Protein AF-A0A2D5MTT4-F1 (afdb_monomer_lite)

Structure (mmCIF, N/CA/C/O backbone):
data_AF-A0A2D5MTT4-F1
#
_entry.id   AF-A0A2D5MTT4-F1
#
loop_
_atom_site.group_PDB
_atom_site.id
_atom_site.type_symbol
_atom_site.label_atom_id
_atom_site.label_alt_id
_atom_site.label_comp_id
_atom_site.label_asym_id
_atom_site.label_entity_id
_atom_site.label_seq_id
_atom_site.pdbx_PDB_ins_code
_atom_site.Cartn_x
_atom_site.Cartn_y
_atom_site.Cartn_z
_atom_site.occupancy
_atom_site.B_iso_or_equiv
_atom_site.auth_seq_id
_atom_site.auth_comp_id
_atom_site.auth_asym_id
_atom_site.auth_atom_id
_atom_site.pdbx_PDB_model_num
ATOM 1 N N . MET A 1 1 ? -16.463 5.928 -61.548 1.00 57.88 1 MET A N 1
ATOM 2 C CA . MET A 1 1 ? -15.475 6.072 -60.464 1.00 57.88 1 MET A CA 1
ATOM 3 C C . MET A 1 1 ? -15.216 7.548 -60.285 1.00 57.88 1 MET A C 1
ATOM 5 O O . MET A 1 1 ? -14.691 8.179 -61.201 1.00 57.88 1 MET A O 1
ATOM 9 N N . THR A 1 2 ? -15.697 8.104 -59.182 1.00 79.75 2 THR A N 1
ATOM 10 C CA . THR A 1 2 ? -15.458 9.501 -58.810 1.00 79.75 2 THR A CA 1
ATOM 11 C C . THR A 1 2 ? -14.038 9.649 -58.257 1.00 79.75 2 THR A C 1
ATOM 13 O O . THR A 1 2 ? -13.335 8.666 -58.015 1.00 79.75 2 THR A O 1
ATOM 16 N N . ILE A 1 3 ? -13.571 10.888 -58.112 1.00 78.62 3 ILE A N 1
ATOM 17 C CA . ILE A 1 3 ? -12.257 11.175 -57.515 1.00 78.62 3 ILE A CA 1
ATOM 18 C C . ILE A 1 3 ? -12.202 10.646 -56.076 1.00 78.62 3 ILE A C 1
ATOM 20 O O . ILE A 1 3 ? -11.184 10.088 -55.670 1.00 78.62 3 ILE A O 1
ATOM 24 N N . ASP A 1 4 ? -13.320 10.735 -55.359 1.00 76.12 4 ASP A N 1
ATOM 25 C CA . ASP A 1 4 ? -13.462 10.229 -53.996 1.00 76.12 4 ASP A CA 1
ATOM 26 C C . ASP A 1 4 ? -13.234 8.711 -53.923 1.00 76.12 4 ASP A C 1
ATOM 28 O O . ASP A 1 4 ? -12.542 8.240 -53.024 1.00 76.12 4 ASP A O 1
ATOM 32 N N . ASP A 1 5 ? -13.705 7.945 -54.917 1.00 77.12 5 ASP A N 1
ATOM 33 C CA . ASP A 1 5 ? -13.489 6.492 -54.982 1.00 77.12 5 ASP A CA 1
ATOM 34 C C . ASP A 1 5 ? -11.994 6.135 -55.094 1.00 77.12 5 ASP A C 1
ATOM 36 O O . ASP A 1 5 ? -11.522 5.210 -54.436 1.00 77.12 5 ASP A O 1
ATOM 40 N N . LYS A 1 6 ? -11.224 6.900 -55.884 1.00 78.00 6 LYS A N 1
ATOM 41 C CA . LYS A 1 6 ? -9.774 6.681 -56.052 1.00 78.00 6 LYS A CA 1
ATOM 42 C C . LYS A 1 6 ? -8.975 7.078 -54.816 1.00 78.00 6 LYS A C 1
ATOM 44 O O . LYS A 1 6 ? -7.969 6.444 -54.510 1.00 78.00 6 LYS A O 1
ATOM 49 N N . ILE A 1 7 ? -9.403 8.132 -54.122 1.00 78.38 7 ILE A N 1
ATOM 50 C CA . ILE A 1 7 ? -8.787 8.561 -52.862 1.00 78.38 7 ILE A CA 1
ATOM 51 C C . ILE A 1 7 ? -9.024 7.494 -51.788 1.00 78.38 7 ILE A C 1
ATOM 53 O O . ILE A 1 7 ? -8.093 7.129 -51.075 1.00 78.38 7 ILE A O 1
ATOM 57 N N . ASN A 1 8 ? -10.230 6.933 -51.722 1.00 77.38 8 ASN A N 1
ATOM 58 C CA . ASN A 1 8 ? -10.564 5.862 -50.786 1.00 77.38 8 ASN A CA 1
ATOM 59 C C . ASN A 1 8 ? -9.774 4.574 -51.067 1.00 77.38 8 ASN A C 1
ATOM 61 O O . ASN A 1 8 ? -9.290 3.945 -50.130 1.00 77.38 8 ASN A O 1
ATOM 65 N N . GLU A 1 9 ? -9.567 4.219 -52.338 1.00 79.25 9 GLU A N 1
ATOM 66 C CA . GLU A 1 9 ? -8.734 3.075 -52.734 1.00 79.25 9 GLU A CA 1
ATOM 67 C C . GLU A 1 9 ? -7.250 3.293 -52.392 1.00 79.25 9 GLU A C 1
ATOM 69 O O . GLU A 1 9 ? -6.621 2.423 -51.791 1.00 79.25 9 GLU A O 1
ATOM 74 N N . ALA A 1 10 ? -6.700 4.478 -52.682 1.00 77.56 10 ALA A N 1
ATOM 75 C CA . ALA A 1 10 ? -5.315 4.825 -52.350 1.00 77.56 10 ALA A CA 1
ATOM 76 C C . ALA A 1 10 ? -5.051 4.874 -50.834 1.00 77.56 10 ALA A C 1
ATOM 78 O O . ALA A 1 10 ? -3.936 4.608 -50.388 1.00 77.56 10 ALA A O 1
ATOM 79 N N . LEU A 1 11 ? -6.073 5.208 -50.043 1.00 75.44 11 LEU A N 1
ATOM 80 C CA . LEU A 1 11 ? -6.012 5.243 -48.582 1.00 75.44 11 LEU A CA 1
ATOM 81 C C . LEU A 1 11 ? -6.438 3.917 -47.924 1.00 75.44 11 LEU A C 1
ATOM 83 O O . LEU A 1 11 ? -6.420 3.821 -46.698 1.00 75.44 11 LEU A O 1
ATOM 87 N N . GLY A 1 12 ? -6.812 2.896 -48.707 1.00 68.81 12 GLY A N 1
ATOM 88 C CA . GLY A 1 12 ? -7.235 1.584 -48.202 1.00 68.81 12 GLY A CA 1
ATOM 89 C C . GLY A 1 12 ? -8.538 1.609 -47.392 1.00 68.81 12 GLY A C 1
ATOM 90 O O . GLY A 1 12 ? -8.759 0.739 -46.552 1.00 68.81 12 GLY A O 1
ATOM 91 N N . ILE A 1 13 ? -9.391 2.612 -47.608 1.00 71.25 13 ILE A N 1
ATOM 92 C CA . ILE A 1 13 ? -10.641 2.810 -46.873 1.00 71.25 13 ILE A CA 1
ATOM 93 C C . ILE A 1 13 ? -11.784 2.229 -47.709 1.00 71.25 13 ILE A C 1
ATOM 95 O O . ILE A 1 13 ? -12.376 2.904 -48.547 1.00 71.25 13 ILE A O 1
ATOM 99 N N . THR A 1 14 ? -12.118 0.958 -47.497 1.00 61.56 14 THR A N 1
ATOM 100 C CA . THR A 1 14 ? -13.357 0.383 -48.042 1.00 61.56 14 THR A CA 1
ATOM 101 C C . THR A 1 14 ? -14.574 1.046 -47.383 1.00 61.56 14 THR A C 1
ATOM 103 O O . THR A 1 14 ? -14.632 1.086 -46.152 1.00 61.56 14 THR A O 1
ATOM 106 N N . PRO A 1 15 ? -15.582 1.519 -48.146 1.00 57.06 15 PRO A N 1
ATOM 107 C CA . PRO A 1 15 ? -16.808 2.120 -47.614 1.00 57.06 15 PRO A CA 1
ATOM 108 C C . PRO A 1 15 ? -17.791 1.062 -47.081 1.00 57.06 15 PRO A C 1
ATOM 110 O O . PRO A 1 15 ? -19.004 1.169 -47.255 1.00 57.06 15 PRO A O 1
ATOM 113 N N . GLU A 1 16 ? -17.285 0.025 -46.418 1.00 55.16 16 GLU A N 1
ATOM 114 C CA . GLU A 1 16 ? -18.116 -0.830 -45.585 1.00 55.16 16 GLU A CA 1
ATOM 115 C C . GLU A 1 16 ? -18.108 -0.252 -44.174 1.00 55.16 16 GLU A C 1
ATOM 117 O O . GLU A 1 16 ? -17.050 -0.029 -43.593 1.00 55.16 16 GLU A O 1
ATOM 122 N N . LYS A 1 17 ? -19.323 0.065 -43.702 1.00 53.09 17 LYS A N 1
ATOM 123 C CA . LYS A 1 17 ? -19.740 0.473 -42.350 1.00 53.09 17 LYS A CA 1
ATOM 124 C C . LYS A 1 17 ? -18.618 0.515 -41.309 1.00 53.09 17 LYS A C 1
ATOM 126 O O . LYS A 1 17 ? -17.961 -0.507 -41.121 1.00 53.09 17 LYS A O 1
ATOM 131 N N . PRO A 1 18 ? -18.493 1.607 -40.522 1.00 46.94 18 PRO A N 1
ATOM 132 C CA . PRO A 1 18 ? -17.508 1.661 -39.453 1.00 46.94 18 PRO A CA 1
ATOM 133 C C . PRO A 1 18 ? -17.678 0.408 -38.603 1.00 46.94 18 PRO A C 1
ATOM 135 O O . PRO A 1 18 ? -18.734 0.203 -38.000 1.00 46.94 18 PRO A O 1
ATOM 138 N N . ALA A 1 19 ? -16.659 -0.450 -38.613 1.00 49.81 19 ALA A N 1
ATOM 139 C CA . ALA A 1 19 ? -16.544 -1.541 -37.676 1.00 49.81 19 ALA A CA 1
ATOM 140 C C . ALA A 1 19 ? -16.459 -0.876 -36.305 1.00 49.81 19 ALA A C 1
ATOM 142 O O . ALA A 1 19 ? -15.387 -0.508 -35.822 1.00 49.81 19 ALA A O 1
ATOM 143 N N . THR A 1 20 ? -17.625 -0.634 -35.705 1.00 50.47 20 THR A N 1
ATOM 144 C CA . THR A 1 20 ? -17.768 -0.363 -34.291 1.00 50.47 20 THR A CA 1
ATOM 145 C C . THR A 1 20 ? -17.088 -1.544 -33.642 1.00 50.47 20 THR A C 1
ATOM 147 O O . THR A 1 20 ? -17.643 -2.643 -33.641 1.00 50.47 20 THR A O 1
ATOM 150 N N . LYS A 1 21 ? -15.841 -1.342 -33.206 1.00 52.84 21 LYS A N 1
ATOM 151 C CA . LYS A 1 21 ? -15.115 -2.271 -32.353 1.00 52.84 21 LYS A CA 1
ATOM 152 C C . LYS A 1 21 ? -16.111 -2.642 -31.272 1.00 52.84 21 LYS A C 1
ATOM 154 O O . LYS A 1 21 ? -16.447 -1.794 -30.446 1.00 52.84 21 LYS A O 1
ATOM 159 N N . ALA A 1 22 ? -16.686 -3.839 -31.374 1.00 50.44 22 ALA A N 1
ATOM 160 C CA . ALA A 1 22 ? -17.614 -4.331 -30.387 1.00 50.44 22 ALA A CA 1
ATOM 161 C C . ALA A 1 22 ? -16.837 -4.248 -29.083 1.00 50.44 22 ALA A C 1
ATOM 163 O O . ALA A 1 22 ? -15.804 -4.902 -28.927 1.00 50.44 22 ALA A O 1
ATOM 164 N N . VAL A 1 23 ? -17.259 -3.340 -28.207 1.00 55.44 23 VAL A N 1
ATOM 165 C CA . VAL A 1 23 ? -16.743 -3.256 -26.854 1.00 55.44 23 VAL A CA 1
ATOM 166 C C . VAL A 1 23 ? -17.192 -4.561 -26.225 1.00 55.44 23 VAL A C 1
ATOM 168 O O . VAL A 1 23 ? -18.310 -4.672 -25.725 1.00 55.44 23 VAL A O 1
ATOM 171 N N . VAL A 1 24 ? -16.351 -5.587 -26.350 1.00 54.91 24 VAL A N 1
ATOM 172 C CA . VAL A 1 24 ? -16.440 -6.793 -25.548 1.00 54.91 24 VAL A CA 1
ATOM 173 C C . VAL A 1 24 ? -16.355 -6.262 -24.132 1.00 54.91 24 VAL A C 1
ATOM 175 O O . VAL A 1 24 ? -15.286 -5.846 -23.681 1.00 54.91 24 VAL A O 1
ATOM 178 N N . LYS A 1 25 ? -17.510 -6.157 -23.470 1.00 57.75 25 LYS A N 1
ATOM 179 C CA . LYS A 1 25 ? -17.588 -5.922 -22.036 1.00 57.75 25 LYS A CA 1
ATOM 180 C C . LYS A 1 25 ? -16.854 -7.101 -21.416 1.00 57.75 25 LYS A C 1
ATOM 182 O O . LYS A 1 25 ? -17.434 -8.162 -21.229 1.00 57.75 25 LYS A O 1
ATOM 187 N N . LYS A 1 26 ? -15.548 -6.946 -21.201 1.00 60.34 26 LYS A N 1
ATOM 188 C CA . LYS A 1 26 ? -14.776 -7.837 -20.349 1.00 60.34 26 LYS A CA 1
ATOM 189 C C . LYS A 1 26 ? -15.475 -7.736 -19.004 1.00 60.34 26 LYS A C 1
ATOM 191 O O . LYS A 1 26 ? -15.431 -6.676 -18.381 1.00 60.34 26 LYS A O 1
ATOM 196 N N . GLU A 1 27 ? -16.215 -8.773 -18.636 1.00 58.34 27 GLU A N 1
ATOM 197 C CA . GLU A 1 27 ? -16.811 -8.859 -17.313 1.00 58.34 27 GLU A CA 1
ATOM 198 C C . GLU A 1 27 ? -15.656 -8.754 -16.320 1.00 58.34 27 GLU A C 1
ATOM 200 O O . GLU A 1 27 ? -14.764 -9.601 -16.277 1.00 58.34 27 GLU A O 1
ATOM 205 N N . PHE A 1 28 ? -15.589 -7.619 -15.626 1.00 59.97 28 PHE A N 1
ATOM 206 C CA . PHE A 1 28 ? -14.549 -7.365 -14.649 1.00 59.97 28 PHE A CA 1
ATOM 207 C C . PHE A 1 28 ? -14.888 -8.194 -13.417 1.00 59.97 28 PHE A C 1
ATOM 209 O O . PHE A 1 28 ? -15.633 -7.760 -12.542 1.00 59.97 28 PHE A O 1
ATOM 216 N N . THR A 1 29 ? -14.375 -9.417 -13.370 1.00 64.31 29 THR A N 1
ATOM 217 C CA . THR A 1 29 ? -14.351 -10.183 -12.132 1.00 64.31 29 THR A CA 1
ATOM 218 C C . THR A 1 29 ? -13.269 -9.569 -11.247 1.00 64.31 29 THR A C 1
ATOM 220 O O . THR A 1 29 ? -12.106 -9.534 -11.674 1.00 64.31 29 THR A O 1
ATOM 223 N N . PRO A 1 30 ? -13.607 -9.050 -10.053 1.00 65.94 30 PRO A N 1
ATOM 224 C CA . PRO A 1 30 ? -12.598 -8.520 -9.156 1.00 65.94 30 PRO A CA 1
ATOM 225 C C . PRO A 1 30 ? -11.584 -9.629 -8.843 1.00 65.94 30 PRO A C 1
ATOM 227 O O . PRO A 1 30 ? -11.968 -10.789 -8.687 1.00 65.94 30 PRO A O 1
ATOM 230 N N . PRO A 1 31 ? -10.285 -9.297 -8.776 1.00 65.56 31 PRO A N 1
ATOM 231 C CA . PRO A 1 31 ? -9.233 -10.287 -8.565 1.00 65.56 31 PRO A CA 1
ATOM 232 C C . PRO A 1 31 ? -9.358 -11.030 -7.232 1.00 65.56 31 PRO A C 1
ATOM 234 O O . PRO A 1 31 ? -8.861 -12.145 -7.119 1.00 65.56 31 PRO A O 1
ATOM 237 N N . VAL A 1 32 ? -10.060 -10.440 -6.264 1.00 67.12 32 VAL A N 1
ATOM 238 C CA . VAL A 1 32 ? -10.470 -11.094 -5.025 1.00 67.12 32 VAL A CA 1
ATOM 239 C C . VAL A 1 32 ? -11.999 -11.097 -4.973 1.00 67.12 32 VAL A C 1
ATOM 241 O O . VAL A 1 32 ? -12.604 -10.023 -4.951 1.00 67.12 32 VAL A O 1
ATOM 244 N N . PRO A 1 33 ? -12.653 -12.268 -4.973 1.00 71.31 33 PRO A N 1
ATOM 245 C CA . PRO A 1 33 ? -14.079 -12.372 -4.688 1.00 71.31 33 PRO A CA 1
ATOM 246 C C . PRO A 1 33 ? -14.363 -11.952 -3.240 1.00 71.31 33 PRO A C 1
ATOM 248 O O . PRO A 1 33 ? -13.674 -12.393 -2.321 1.00 71.31 33 PRO A O 1
ATOM 251 N N . ARG A 1 34 ? -15.387 -11.119 -3.008 1.00 68.25 34 ARG A N 1
ATOM 252 C CA . ARG A 1 34 ? -15.827 -10.802 -1.640 1.00 68.25 34 ARG A CA 1
ATOM 253 C C . ARG A 1 34 ? -16.494 -12.043 -1.046 1.00 68.25 34 ARG A C 1
ATOM 255 O O . ARG A 1 34 ? -17.581 -12.426 -1.470 1.00 68.25 34 ARG A O 1
ATOM 262 N N . LEU A 1 35 ? -15.821 -12.681 -0.095 1.00 69.12 35 LEU A N 1
ATOM 263 C CA . LEU A 1 35 ? -16.364 -13.785 0.692 1.00 69.12 35 LEU A CA 1
ATOM 264 C C . LEU A 1 35 ? -16.851 -13.215 2.025 1.00 69.12 35 LEU A C 1
ATOM 266 O O . LEU A 1 35 ? -16.042 -12.887 2.889 1.00 69.12 35 LEU A O 1
ATOM 270 N N . GLU A 1 36 ? -18.165 -13.063 2.161 1.00 66.38 36 GLU A N 1
ATOM 271 C CA . GLU A 1 36 ? -18.800 -12.645 3.412 1.00 66.38 36 GLU A CA 1
ATOM 272 C C . GLU A 1 36 ? -19.081 -13.881 4.268 1.00 66.38 36 GLU A C 1
ATOM 274 O O . GLU A 1 36 ? -19.862 -14.758 3.892 1.00 66.38 36 GLU A O 1
ATOM 279 N N . ASP A 1 37 ? -18.413 -13.965 5.415 1.00 69.50 37 ASP A N 1
ATOM 280 C CA . ASP A 1 37 ? -18.667 -14.983 6.425 1.00 69.50 37 ASP A CA 1
ATOM 281 C C . ASP A 1 37 ? -19.773 -14.456 7.348 1.00 69.50 37 ASP A C 1
ATOM 283 O O . ASP A 1 37 ? -19.533 -13.541 8.137 1.00 69.50 37 ASP A O 1
ATOM 287 N N . LYS A 1 38 ? -21.001 -14.974 7.210 1.00 70.62 38 LYS A N 1
ATOM 288 C CA . LYS A 1 38 ? -22.184 -14.473 7.945 1.00 70.62 38 LYS A CA 1
ATOM 289 C C . LYS A 1 38 ? -22.056 -14.597 9.466 1.00 70.62 38 LYS A C 1
ATOM 291 O O . LYS A 1 38 ? -22.802 -13.943 10.186 1.00 70.62 38 LYS A O 1
ATOM 296 N N . ASP A 1 39 ? -21.124 -15.423 9.931 1.00 70.88 39 ASP A N 1
ATOM 297 C CA . ASP A 1 39 ? -20.865 -15.668 11.348 1.00 70.88 39 ASP A CA 1
ATOM 298 C C . ASP A 1 39 ? -19.843 -14.684 11.952 1.00 70.88 39 ASP A C 1
ATOM 300 O O . ASP A 1 39 ? -19.545 -14.756 13.145 1.00 70.88 39 ASP A O 1
ATOM 304 N N . LYS A 1 40 ? -19.282 -13.765 11.150 1.00 71.44 40 LYS A N 1
ATOM 305 C CA . LYS A 1 40 ? -18.296 -12.765 11.590 1.00 71.44 40 LYS A CA 1
ATOM 306 C C . LYS A 1 40 ? -18.830 -11.352 11.449 1.00 71.44 40 LYS A C 1
ATOM 308 O O . LYS A 1 40 ? -19.608 -11.061 10.548 1.00 71.44 40 LYS A O 1
ATOM 313 N N . GLU A 1 41 ? -18.362 -10.467 12.328 1.00 76.00 41 GLU A N 1
ATOM 314 C CA . GLU A 1 41 ? -18.659 -9.039 12.230 1.00 76.00 41 GLU A CA 1
ATOM 315 C C . GLU A 1 41 ? -18.207 -8.484 10.873 1.00 76.00 41 GLU A C 1
ATOM 317 O O . GLU A 1 41 ? -17.131 -8.826 10.370 1.00 76.00 41 GLU A O 1
ATOM 322 N N . ASP A 1 42 ? -19.007 -7.575 10.314 1.00 76.81 42 ASP A N 1
ATOM 323 C CA . ASP A 1 42 ? -18.735 -6.920 9.029 1.00 76.81 42 ASP A CA 1
ATOM 324 C C . ASP A 1 42 ? -17.328 -6.302 8.987 1.00 76.81 42 ASP A C 1
ATOM 326 O O . ASP A 1 42 ? -16.634 -6.388 7.976 1.00 76.81 42 ASP A O 1
ATOM 330 N N . VAL A 1 43 ? -16.856 -5.773 10.123 1.00 77.38 43 VAL A N 1
ATOM 331 C CA . VAL A 1 43 ? -15.515 -5.188 10.284 1.00 77.38 43 VAL A CA 1
ATOM 332 C C . VAL A 1 43 ? -14.402 -6.205 10.013 1.00 77.38 43 VAL A C 1
ATOM 334 O O . VAL A 1 43 ? -13.410 -5.877 9.359 1.00 77.38 43 VAL A O 1
ATOM 337 N N . ASP A 1 44 ? -14.550 -7.442 10.485 1.00 80.00 44 ASP A N 1
ATOM 338 C CA . ASP A 1 44 ? -13.544 -8.487 10.295 1.00 80.00 44 ASP A CA 1
ATOM 339 C C . ASP A 1 44 ? -13.556 -9.028 8.860 1.00 80.00 44 ASP A C 1
ATOM 341 O O . ASP A 1 44 ? -12.491 -9.294 8.286 1.00 80.00 44 ASP A O 1
ATOM 345 N N . ASN A 1 45 ? -14.742 -9.130 8.255 1.00 82.19 45 ASN A N 1
ATOM 346 C CA . ASN A 1 45 ? -14.905 -9.498 6.850 1.00 82.19 45 ASN A CA 1
ATOM 347 C C . ASN A 1 45 ? -14.296 -8.438 5.914 1.00 82.19 45 ASN A C 1
ATOM 349 O O . ASN A 1 45 ? -13.495 -8.776 5.037 1.00 82.19 45 ASN A O 1
ATOM 353 N N . ASP A 1 46 ? -14.590 -7.156 6.144 1.00 83.00 46 ASP A N 1
ATOM 354 C CA . ASP A 1 46 ? -14.058 -6.040 5.356 1.00 83.00 46 ASP A CA 1
ATOM 355 C C . ASP A 1 46 ? -12.549 -5.874 5.532 1.00 83.00 46 ASP A C 1
ATOM 357 O O . ASP A 1 46 ? -11.832 -5.598 4.562 1.00 83.00 46 ASP A O 1
ATOM 361 N N . TYR A 1 47 ? -12.038 -6.102 6.744 1.00 85.88 47 TYR A N 1
ATOM 362 C CA . TYR A 1 47 ? -10.604 -6.117 7.000 1.00 85.88 47 TYR A CA 1
ATOM 363 C C . TYR A 1 47 ? -9.906 -7.230 6.218 1.00 85.88 47 TYR A C 1
ATOM 365 O O . TYR A 1 47 ? -8.897 -6.977 5.553 1.00 85.88 47 TYR A O 1
ATOM 373 N N . LYS A 1 48 ? -10.438 -8.459 6.265 1.00 86.31 48 LYS A N 1
ATOM 374 C CA . LYS A 1 48 ? -9.860 -9.599 5.546 1.00 86.31 48 LYS A CA 1
ATOM 375 C C . LYS A 1 48 ? -9.867 -9.354 4.037 1.00 86.31 48 LYS A C 1
ATOM 377 O O . LYS A 1 48 ? -8.821 -9.489 3.406 1.00 86.31 48 LYS A O 1
ATOM 382 N N . TYR A 1 49 ? -11.001 -8.919 3.490 1.00 86.94 49 TYR A N 1
ATOM 383 C CA . TYR A 1 49 ? -11.133 -8.597 2.071 1.00 86.94 49 TYR A CA 1
ATOM 384 C C . TYR A 1 49 ? -10.169 -7.483 1.642 1.00 86.94 49 TYR A C 1
ATOM 386 O O . TYR A 1 49 ? -9.469 -7.612 0.638 1.00 86.94 49 TYR A O 1
ATOM 394 N N . SER A 1 50 ? -10.078 -6.399 2.413 1.00 86.19 50 SER A N 1
ATOM 395 C CA . SER A 1 50 ? -9.170 -5.286 2.107 1.00 86.19 50 SER A CA 1
ATOM 396 C C . SER A 1 50 ? -7.709 -5.731 2.139 1.00 86.19 50 SER A C 1
ATOM 398 O O . SER A 1 50 ? -6.947 -5.426 1.225 1.00 86.19 50 SER A O 1
ATOM 400 N N . ARG A 1 51 ? -7.319 -6.509 3.153 1.00 88.50 51 ARG A N 1
ATOM 401 C CA . ARG A 1 51 ? -5.963 -7.051 3.298 1.00 88.50 51 ARG A CA 1
ATOM 402 C C . ARG A 1 51 ? -5.582 -7.978 2.142 1.00 88.50 51 ARG A C 1
ATOM 404 O O . ARG A 1 51 ? -4.487 -7.843 1.603 1.00 88.50 51 ARG A O 1
ATOM 411 N N . GLU A 1 52 ? -6.472 -8.881 1.739 1.00 87.44 52 GLU A N 1
ATOM 412 C CA . GLU A 1 52 ? -6.244 -9.763 0.587 1.00 87.44 52 GLU A CA 1
ATOM 413 C C . GLU A 1 52 ? -6.125 -8.970 -0.721 1.00 87.44 52 GLU A C 1
ATOM 415 O O . GLU A 1 52 ? -5.244 -9.254 -1.533 1.00 87.44 52 GLU A O 1
ATOM 420 N N . ASN A 1 53 ? -6.933 -7.923 -0.910 1.00 88.31 53 ASN A N 1
ATOM 421 C CA . ASN A 1 53 ? -6.799 -7.032 -2.064 1.00 88.31 53 ASN A CA 1
ATOM 422 C C . ASN A 1 53 ? -5.455 -6.297 -2.085 1.00 88.31 53 ASN A C 1
ATOM 424 O O . ASN A 1 53 ? -4.819 -6.235 -3.136 1.00 88.31 53 ASN A O 1
ATOM 428 N N . TYR A 1 54 ? -4.995 -5.772 -0.946 1.00 89.94 54 TYR A N 1
ATOM 429 C CA . TYR A 1 54 ? -3.694 -5.107 -0.875 1.00 89.94 54 TYR A CA 1
ATOM 430 C C . TYR A 1 54 ? -2.544 -6.063 -1.201 1.00 89.94 54 TYR A C 1
ATOM 432 O O . TYR A 1 54 ? -1.665 -5.683 -1.968 1.00 89.94 54 TYR A O 1
ATOM 440 N N . TYR A 1 55 ? -2.565 -7.309 -0.715 1.00 90.88 55 TYR A N 1
ATOM 441 C CA . TYR A 1 55 ? -1.544 -8.293 -1.099 1.00 90.88 55 TYR A CA 1
ATOM 442 C C . TYR A 1 55 ? -1.543 -8.582 -2.599 1.00 90.88 55 TYR A C 1
ATOM 444 O O . TYR A 1 55 ? -0.482 -8.546 -3.213 1.00 90.88 55 TYR A O 1
ATOM 452 N N . ASN A 1 56 ? -2.719 -8.774 -3.202 1.00 89.69 56 ASN A N 1
ATOM 453 C CA . ASN A 1 56 ? -2.827 -8.987 -4.646 1.00 89.69 56 ASN A CA 1
ATOM 454 C C . ASN A 1 56 ? -2.303 -7.792 -5.456 1.00 89.69 56 ASN A C 1
ATOM 456 O O . ASN A 1 56 ? -1.693 -7.975 -6.508 1.00 89.69 56 ASN A O 1
ATOM 460 N N . LEU A 1 57 ? -2.547 -6.562 -4.992 1.00 88.75 57 LEU A N 1
ATOM 461 C CA . LEU A 1 57 ? -2.021 -5.355 -5.634 1.00 88.75 57 LEU A CA 1
ATOM 462 C C . LEU A 1 57 ? -0.499 -5.251 -5.498 1.00 88.75 57 LEU A C 1
ATOM 464 O O . LEU A 1 57 ? 0.157 -4.866 -6.461 1.00 88.75 57 LEU A O 1
ATOM 468 N N . ILE A 1 58 ? 0.058 -5.612 -4.340 1.00 89.56 58 ILE A N 1
ATOM 469 C CA . ILE A 1 58 ? 1.506 -5.602 -4.101 1.00 89.56 58 ILE A CA 1
ATOM 470 C C . ILE A 1 58 ? 2.202 -6.650 -4.973 1.00 89.56 58 ILE A C 1
ATOM 472 O O . ILE A 1 58 ? 3.169 -6.314 -5.645 1.00 89.56 58 ILE A O 1
ATOM 476 N N . GLU A 1 59 ? 1.696 -7.882 -5.008 1.00 90.19 59 GLU A N 1
ATOM 477 C CA . GLU A 1 59 ? 2.272 -8.982 -5.794 1.00 90.19 59 GLU A CA 1
ATOM 478 C C . GLU A 1 59 ? 2.259 -8.658 -7.294 1.00 90.19 59 GLU A C 1
ATOM 480 O O . GLU A 1 59 ? 3.302 -8.628 -7.943 1.00 90.19 59 GLU A O 1
ATOM 485 N N . ARG A 1 60 ? 1.100 -8.255 -7.833 1.00 90.19 60 ARG A N 1
ATOM 486 C CA . ARG A 1 60 ? 0.995 -7.824 -9.239 1.00 90.19 60 ARG A CA 1
ATOM 487 C C . ARG A 1 60 ? 1.816 -6.575 -9.531 1.00 90.19 60 ARG A C 1
ATOM 489 O O . ARG A 1 60 ? 2.294 -6.399 -10.648 1.00 90.19 60 ARG A O 1
ATOM 496 N N . GLY A 1 61 ? 1.944 -5.689 -8.547 1.00 90.50 61 GLY A N 1
ATOM 497 C CA . GLY A 1 61 ? 2.796 -4.513 -8.624 1.00 90.50 61 GLY A CA 1
ATOM 498 C C . GLY A 1 61 ? 4.268 -4.893 -8.752 1.00 90.50 61 GLY A C 1
ATOM 499 O O . GLY A 1 61 ? 4.952 -4.343 -9.607 1.00 90.50 61 GLY A O 1
ATOM 500 N N . GLN A 1 62 ? 4.743 -5.857 -7.962 1.00 89.44 62 GLN A N 1
ATOM 501 C CA . GLN A 1 62 ? 6.109 -6.382 -8.030 1.00 89.44 62 GLN A CA 1
ATOM 502 C C . GLN A 1 62 ? 6.391 -7.061 -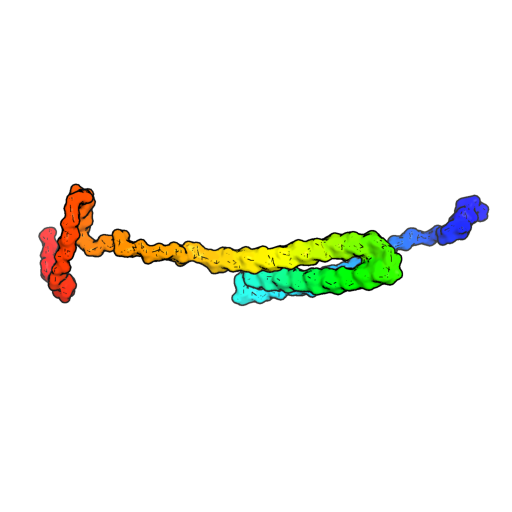9.374 1.00 89.44 62 GLN A C 1
ATOM 504 O O . GLN A 1 62 ? 7.400 -6.741 -10.002 1.00 89.44 62 GLN A O 1
ATOM 509 N N . ASP A 1 63 ? 5.472 -7.894 -9.865 1.00 92.25 63 ASP A N 1
ATOM 510 C CA . ASP A 1 63 ? 5.587 -8.522 -11.188 1.00 92.25 63 ASP A CA 1
ATOM 511 C C . ASP A 1 63 ? 5.647 -7.477 -12.309 1.00 92.25 63 ASP A C 1
ATOM 513 O O . ASP A 1 63 ? 6.484 -7.550 -13.211 1.00 92.25 63 ASP A O 1
ATOM 517 N N . ALA A 1 64 ? 4.783 -6.460 -12.243 1.00 89.38 64 ALA A N 1
ATOM 518 C CA . ALA A 1 64 ? 4.775 -5.369 -13.208 1.00 89.38 64 ALA A CA 1
ATOM 519 C C . ALA A 1 64 ? 6.062 -4.533 -13.144 1.00 89.38 64 ALA A C 1
ATOM 521 O O . ALA A 1 64 ? 6.579 -4.136 -14.187 1.00 89.38 64 ALA A O 1
ATOM 522 N N . ILE A 1 65 ? 6.605 -4.283 -11.947 1.00 89.44 65 ILE A N 1
ATOM 523 C CA . ILE A 1 65 ? 7.898 -3.610 -11.776 1.00 89.44 65 ILE A CA 1
ATOM 524 C C . ILE A 1 65 ? 8.999 -4.431 -12.442 1.00 89.44 65 ILE A C 1
ATOM 526 O O . ILE A 1 65 ? 9.765 -3.865 -13.217 1.00 89.44 65 ILE A O 1
ATOM 530 N N . GLN A 1 66 ? 9.056 -5.743 -12.198 1.00 90.06 66 GLN A N 1
ATOM 531 C CA . GLN A 1 66 ? 10.064 -6.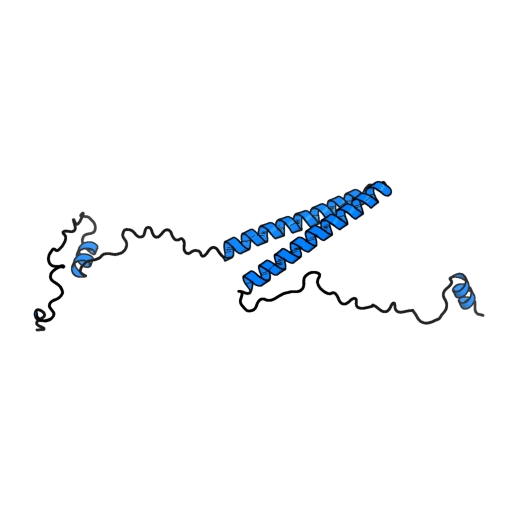607 -12.809 1.00 90.06 66 GLN A CA 1
ATOM 532 C C . GLN A 1 66 ? 9.951 -6.602 -14.337 1.00 90.06 66 GLN A C 1
ATOM 534 O O . GLN A 1 66 ? 10.940 -6.343 -15.014 1.00 90.06 66 GLN A O 1
ATOM 539 N N . GLY A 1 67 ? 8.741 -6.758 -14.885 1.00 89.38 67 GLY A N 1
ATOM 540 C CA . GLY A 1 67 ? 8.529 -6.709 -16.333 1.00 89.38 67 GLY A CA 1
ATOM 541 C C . GLY A 1 67 ? 8.924 -5.366 -16.960 1.00 89.38 67 GLY A C 1
ATOM 542 O O . GLY A 1 67 ? 9.491 -5.333 -18.050 1.00 89.38 67 GLY A O 1
ATOM 543 N N . ILE A 1 68 ? 8.682 -4.242 -16.272 1.00 87.25 68 ILE A N 1
ATOM 544 C CA . ILE A 1 68 ? 9.145 -2.926 -16.739 1.00 87.25 68 ILE A CA 1
ATOM 545 C C . ILE A 1 68 ? 10.669 -2.818 -16.647 1.00 87.25 68 ILE A C 1
ATOM 547 O O . ILE A 1 68 ? 11.272 -2.229 -17.539 1.00 87.25 68 ILE A O 1
ATOM 551 N N . LEU A 1 69 ? 11.298 -3.358 -15.601 1.00 87.06 69 LEU A N 1
ATOM 552 C CA . LEU A 1 69 ? 12.755 -3.344 -15.446 1.00 87.06 69 LEU A CA 1
ATOM 553 C C . LEU A 1 69 ? 13.454 -4.190 -16.514 1.00 87.06 69 LEU A C 1
ATOM 555 O O . LEU A 1 69 ? 14.478 -3.754 -17.038 1.00 87.06 69 LEU A O 1
ATOM 559 N N . ASP A 1 70 ? 12.878 -5.332 -16.883 1.00 89.19 70 ASP A N 1
ATOM 560 C CA . ASP A 1 70 ? 13.384 -6.182 -17.963 1.00 89.19 70 ASP A CA 1
ATOM 561 C C . ASP A 1 70 ? 13.329 -5.423 -19.301 1.00 89.19 70 ASP A C 1
ATOM 563 O O . ASP A 1 70 ? 14.345 -5.278 -19.984 1.00 89.19 70 ASP A O 1
ATOM 567 N N . ILE A 1 71 ? 12.185 -4.797 -19.613 1.00 85.31 71 ILE A N 1
ATOM 568 C CA . ILE A 1 71 ? 12.033 -3.933 -20.797 1.00 85.31 71 ILE A CA 1
ATOM 569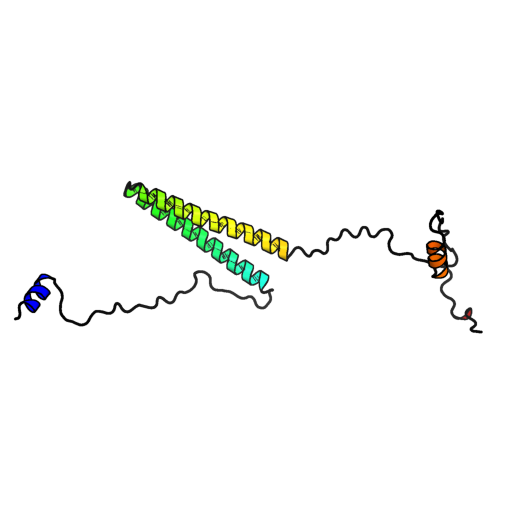 C C . ILE A 1 71 ? 12.982 -2.730 -20.730 1.00 85.31 71 ILE A C 1
ATOM 571 O O . ILE A 1 71 ? 13.535 -2.322 -21.750 1.00 85.31 71 ILE A O 1
ATOM 575 N N . ALA A 1 72 ? 13.186 -2.125 -19.559 1.00 84.56 72 ALA A N 1
ATOM 576 C CA . ALA A 1 72 ? 14.094 -0.993 -19.387 1.00 84.56 72 ALA A CA 1
ATOM 577 C C . ALA A 1 72 ? 15.555 -1.387 -19.658 1.00 84.56 72 ALA A C 1
ATOM 579 O O . ALA A 1 72 ? 16.281 -0.623 -20.297 1.00 84.56 72 ALA A O 1
ATOM 580 N N . GLY A 1 73 ? 15.963 -2.583 -19.220 1.00 84.00 73 GLY A N 1
ATOM 581 C CA . GLY A 1 73 ? 17.290 -3.141 -19.469 1.00 84.00 73 GLY A CA 1
ATOM 582 C C . GLY A 1 73 ? 17.525 -3.472 -20.943 1.00 84.00 73 GLY A C 1
ATOM 583 O O . GLY A 1 73 ? 18.577 -3.131 -21.482 1.00 84.00 73 GLY A O 1
ATOM 584 N N . GLU A 1 74 ? 16.532 -4.067 -21.610 1.00 85.56 74 GLU A N 1
ATOM 585 C CA . GLU A 1 74 ? 16.596 -4.393 -23.042 1.00 85.56 74 GLU A CA 1
ATOM 586 C C . GLU A 1 74 ? 16.536 -3.149 -23.937 1.00 85.56 74 GLU A C 1
ATOM 588 O O . GLU A 1 74 ? 17.292 -3.027 -24.899 1.00 85.56 74 GLU A O 1
ATOM 593 N N . SER A 1 75 ? 15.642 -2.209 -23.627 1.00 82.00 75 SER A N 1
ATOM 594 C CA . SER A 1 75 ? 15.408 -1.018 -24.451 1.00 82.00 75 SER A CA 1
ATOM 595 C C . SER A 1 75 ? 16.414 0.107 -24.209 1.00 82.00 75 SER A C 1
ATOM 597 O O . SER A 1 75 ? 16.459 1.055 -24.992 1.00 82.00 75 SER A O 1
ATOM 599 N N . GLN A 1 76 ? 17.184 0.040 -23.115 1.00 82.25 76 GLN A N 1
ATOM 600 C CA . GLN A 1 76 ? 18.107 1.087 -22.661 1.00 82.25 76 GLN A CA 1
ATOM 601 C C . GLN A 1 76 ? 17.467 2.490 -22.595 1.00 82.25 76 GLN A C 1
ATOM 603 O O . GLN A 1 76 ? 18.166 3.504 -22.646 1.00 82.25 76 GLN A O 1
ATOM 608 N N . HIS A 1 77 ? 16.136 2.579 -22.475 1.00 84.12 77 HIS A N 1
ATOM 609 C CA . HIS A 1 77 ? 15.423 3.851 -22.440 1.00 84.12 77 HIS A CA 1
ATOM 610 C C . HIS A 1 77 ? 15.349 4.398 -21.005 1.00 84.12 77 HIS A C 1
ATOM 612 O O . HIS A 1 77 ? 14.654 3.816 -20.167 1.00 84.12 77 HIS A O 1
ATOM 618 N N . PRO A 1 78 ? 15.942 5.578 -20.709 1.00 82.81 78 PRO A N 1
ATOM 619 C CA . PRO A 1 78 ? 15.906 6.179 -19.369 1.00 82.81 78 PRO A CA 1
ATOM 620 C C . PRO A 1 78 ? 14.483 6.393 -18.839 1.00 82.81 78 PRO A C 1
ATOM 622 O O . PRO A 1 78 ? 14.222 6.281 -17.644 1.00 82.81 78 PRO A O 1
ATOM 625 N N . ARG A 1 79 ? 13.531 6.635 -19.747 1.00 86.25 79 ARG A N 1
ATOM 626 C CA . ARG A 1 79 ? 12.123 6.846 -19.407 1.00 86.25 79 ARG A CA 1
ATOM 627 C C . ARG A 1 79 ? 11.463 5.610 -18.788 1.00 86.25 79 ARG A C 1
ATOM 629 O O . ARG A 1 79 ? 10.569 5.764 -17.962 1.00 86.25 79 ARG A O 1
ATOM 636 N N . ALA A 1 80 ? 11.894 4.403 -19.155 1.00 86.00 80 ALA A N 1
ATOM 637 C CA . ALA A 1 80 ? 11.347 3.172 -18.591 1.00 86.00 80 ALA A CA 1
ATOM 638 C C . ALA A 1 80 ? 11.693 3.041 -17.096 1.00 86.00 80 ALA A C 1
ATOM 640 O O . ALA A 1 80 ? 10.831 2.678 -16.299 1.00 86.00 80 ALA A O 1
ATOM 641 N N . TYR A 1 81 ? 12.898 3.460 -16.691 1.00 87.44 81 TYR A N 1
ATOM 642 C CA . TYR A 1 81 ? 13.301 3.501 -15.281 1.00 87.44 81 TYR A CA 1
ATOM 643 C C . TYR A 1 81 ? 12.529 4.543 -14.466 1.00 87.44 81 TYR A C 1
ATOM 645 O O . TYR A 1 81 ? 12.189 4.291 -13.313 1.00 87.44 81 TYR A O 1
ATOM 653 N N . GLU A 1 82 ? 12.189 5.693 -15.051 1.00 89.00 82 GLU A N 1
ATOM 654 C CA . GLU A 1 82 ? 11.345 6.689 -14.375 1.00 89.00 82 GLU A CA 1
ATOM 655 C C . GLU A 1 82 ? 9.924 6.163 -14.139 1.00 89.00 82 GLU A C 1
ATOM 657 O O . GLU A 1 82 ? 9.340 6.374 -13.075 1.00 89.00 82 GLU A O 1
ATOM 662 N N . VAL A 1 83 ? 9.364 5.453 -15.123 1.00 89.12 83 VAL A N 1
ATOM 663 C CA . VAL A 1 83 ? 8.051 4.812 -14.983 1.00 89.12 83 VAL A CA 1
ATOM 664 C C . VAL A 1 83 ? 8.110 3.694 -13.941 1.00 89.12 83 VAL A C 1
ATOM 666 O O . VAL A 1 83 ? 7.218 3.627 -13.097 1.00 89.12 83 VAL A O 1
ATOM 669 N N . ALA A 1 84 ? 9.177 2.889 -13.927 1.00 87.75 84 ALA A N 1
ATOM 670 C CA . ALA A 1 84 ? 9.407 1.893 -12.882 1.00 87.75 84 ALA A CA 1
ATOM 671 C C . ALA A 1 84 ? 9.490 2.541 -11.491 1.00 87.75 84 ALA A C 1
ATOM 673 O O . ALA A 1 84 ? 8.826 2.085 -10.567 1.00 87.75 84 ALA A O 1
ATOM 674 N N . GLY A 1 85 ? 10.224 3.649 -11.343 1.00 90.19 85 GLY A N 1
ATOM 675 C CA . GLY A 1 85 ? 10.310 4.402 -10.088 1.00 90.19 85 GLY A CA 1
ATOM 676 C C . GLY A 1 85 ? 8.955 4.936 -9.614 1.00 90.19 85 GLY A C 1
ATOM 677 O O . GLY A 1 85 ? 8.622 4.835 -8.432 1.00 90.19 85 GLY A O 1
ATOM 678 N N . ASN A 1 86 ? 8.129 5.437 -10.537 1.00 92.81 86 ASN A N 1
ATOM 679 C CA . ASN A 1 86 ? 6.762 5.858 -10.225 1.00 92.81 86 ASN A CA 1
ATOM 680 C C . ASN A 1 86 ? 5.874 4.679 -9.800 1.00 92.81 86 ASN A C 1
ATOM 682 O O . ASN A 1 86 ? 5.081 4.824 -8.870 1.00 92.81 86 ASN A O 1
ATOM 686 N N . LEU A 1 87 ? 6.014 3.516 -10.441 1.00 89.75 87 LEU A N 1
ATOM 687 C CA . LEU A 1 87 ? 5.263 2.316 -10.077 1.00 89.75 87 LEU A CA 1
ATOM 688 C C . LEU A 1 87 ? 5.700 1.768 -8.711 1.00 89.75 87 LEU A C 1
ATOM 690 O O . LEU A 1 87 ? 4.850 1.448 -7.887 1.00 89.75 87 LEU A O 1
ATOM 694 N N . ILE A 1 88 ? 7.005 1.748 -8.428 1.00 90.94 88 ILE A N 1
ATOM 695 C CA . ILE A 1 88 ? 7.555 1.387 -7.112 1.00 90.94 88 ILE A CA 1
ATOM 696 C C . ILE A 1 88 ? 6.962 2.283 -6.027 1.00 90.94 88 ILE A C 1
ATOM 698 O O . ILE A 1 88 ? 6.538 1.783 -4.988 1.00 90.94 88 ILE A O 1
ATOM 702 N N . LYS A 1 89 ? 6.872 3.595 -6.274 1.00 94.25 89 LYS A N 1
ATOM 703 C CA . LYS A 1 89 ? 6.236 4.526 -5.338 1.00 94.25 89 LYS A CA 1
ATOM 704 C C . LYS A 1 89 ? 4.767 4.178 -5.090 1.00 94.25 89 LYS A C 1
ATOM 706 O O . LYS A 1 89 ? 4.345 4.137 -3.943 1.00 94.25 89 LYS A O 1
ATOM 711 N N . GLN A 1 90 ? 4.006 3.874 -6.141 1.00 91.62 90 GLN A N 1
ATOM 712 C CA . GLN A 1 90 ? 2.608 3.458 -5.993 1.00 91.62 90 GLN A CA 1
ATOM 713 C C . GLN A 1 90 ? 2.475 2.155 -5.194 1.00 91.62 90 GLN A C 1
ATOM 715 O O . GLN A 1 90 ? 1.586 2.051 -4.351 1.00 91.62 90 GLN A O 1
ATOM 720 N N . VAL A 1 91 ? 3.363 1.180 -5.411 1.00 90.75 91 VAL A N 1
ATOM 721 C CA . VAL A 1 91 ? 3.389 -0.061 -4.622 1.00 90.75 91 VAL A CA 1
ATOM 722 C C . VAL A 1 91 ? 3.746 0.233 -3.163 1.00 90.75 91 VAL A C 1
ATOM 724 O O . VAL A 1 91 ? 3.061 -0.264 -2.270 1.00 90.75 91 VAL A O 1
ATOM 727 N N . ALA A 1 92 ? 4.728 1.095 -2.894 1.00 91.19 92 ALA A N 1
ATOM 728 C CA . ALA A 1 92 ? 5.062 1.528 -1.536 1.00 91.19 92 ALA A CA 1
ATOM 729 C C . ALA A 1 92 ? 3.860 2.186 -0.835 1.00 91.19 92 ALA A C 1
ATOM 731 O O . ALA A 1 92 ? 3.497 1.774 0.264 1.00 91.19 92 ALA A O 1
ATOM 732 N N . ASP A 1 93 ? 3.150 3.090 -1.515 1.00 92.94 93 ASP A N 1
ATOM 733 C CA . ASP A 1 93 ? 1.936 3.716 -0.980 1.00 92.94 93 ASP A CA 1
ATOM 734 C C . ASP A 1 93 ? 0.839 2.671 -0.664 1.00 92.94 93 ASP A C 1
ATOM 736 O O . ASP A 1 93 ? 0.046 2.848 0.265 1.00 92.94 93 ASP A O 1
ATOM 740 N N . THR A 1 94 ? 0.750 1.566 -1.421 1.00 89.19 94 THR A N 1
ATOM 741 C CA . THR A 1 94 ? -0.182 0.463 -1.104 1.00 89.19 94 THR A CA 1
ATOM 742 C C . THR A 1 94 ? 0.262 -0.382 0.090 1.00 89.19 94 THR A C 1
ATOM 744 O O . THR A 1 94 ? -0.595 -0.831 0.854 1.00 89.19 94 THR A O 1
ATOM 747 N N . VAL A 1 95 ? 1.571 -0.554 0.299 1.00 89.06 95 VAL A N 1
ATOM 748 C CA . VAL A 1 95 ? 2.131 -1.214 1.491 1.00 89.06 95 VAL A CA 1
ATOM 749 C C . VAL A 1 95 ? 1.873 -0.369 2.741 1.00 89.06 95 VAL A C 1
ATOM 751 O O . VAL A 1 95 ? 1.420 -0.903 3.753 1.00 89.06 95 VAL A O 1
ATOM 754 N N . ASP A 1 96 ? 2.053 0.949 2.661 1.00 91.69 96 ASP A N 1
ATOM 755 C CA . ASP A 1 96 ? 1.758 1.863 3.771 1.00 91.69 96 ASP A CA 1
ATOM 756 C C . ASP A 1 96 ? 0.272 1.818 4.156 1.00 91.69 96 ASP A C 1
ATOM 758 O O . ASP A 1 96 ? -0.078 1.752 5.335 1.00 91.69 96 ASP A O 1
ATOM 762 N N . LYS A 1 97 ? -0.629 1.759 3.166 1.00 90.00 97 LYS A N 1
ATOM 763 C CA . LYS A 1 97 ? -2.073 1.574 3.406 1.00 90.00 97 LYS A CA 1
ATOM 764 C C . LYS A 1 97 ? -2.394 0.233 4.065 1.00 90.00 97 LYS A C 1
ATOM 766 O O . LYS A 1 97 ? -3.292 0.178 4.905 1.00 90.00 97 LYS A O 1
ATOM 771 N N . LEU A 1 98 ? -1.675 -0.836 3.718 1.00 88.25 98 LEU A N 1
ATOM 772 C CA . LEU A 1 98 ? -1.807 -2.130 4.388 1.00 88.25 98 LEU A CA 1
ATOM 773 C C . LEU A 1 98 ? -1.384 -2.033 5.864 1.00 88.25 98 LEU A C 1
ATOM 775 O O . LEU A 1 98 ? -2.052 -2.603 6.727 1.00 88.25 98 LEU A O 1
ATOM 779 N N . GLN A 1 99 ? -0.316 -1.295 6.171 1.00 87.50 99 GLN A N 1
ATOM 780 C CA . GLN A 1 99 ? 0.121 -1.061 7.549 1.00 87.50 99 GLN A CA 1
ATOM 781 C C . GLN A 1 99 ? -0.884 -0.203 8.335 1.00 87.50 99 GLN A C 1
ATOM 783 O O . GLN A 1 99 ? -1.239 -0.542 9.466 1.00 87.50 99 GLN A O 1
ATOM 788 N N . ASP A 1 100 ? -1.395 0.870 7.733 1.00 89.69 100 ASP A N 1
ATOM 789 C CA . ASP A 1 100 ? -2.421 1.727 8.334 1.00 89.69 100 ASP A CA 1
ATOM 790 C C . ASP A 1 100 ? -3.723 0.952 8.611 1.00 89.69 100 ASP A C 1
ATOM 792 O O . ASP A 1 100 ? -4.335 1.107 9.669 1.00 89.69 100 ASP A O 1
ATOM 796 N N . LEU A 1 101 ? -4.111 0.027 7.723 1.00 86.19 101 LEU A N 1
ATOM 797 C CA . LEU A 1 101 ? -5.252 -0.869 7.939 1.00 86.19 101 LEU A CA 1
ATOM 798 C C . LEU A 1 101 ? -5.085 -1.715 9.215 1.00 86.19 101 LEU A C 1
ATOM 800 O O . LEU A 1 101 ? -6.036 -1.858 9.988 1.00 86.19 101 LEU A O 1
ATOM 804 N N . GLN A 1 102 ? -3.884 -2.249 9.467 1.00 82.31 102 GLN A N 1
ATOM 805 C CA . GLN A 1 102 ? -3.592 -2.998 10.696 1.00 82.31 102 GLN A CA 1
ATOM 806 C C . GLN A 1 102 ? -3.684 -2.107 11.939 1.00 82.31 102 GLN A C 1
ATOM 808 O O . GLN A 1 102 ? -4.247 -2.519 12.956 1.00 82.31 102 GLN A O 1
ATOM 813 N N . GLY A 1 103 ? -3.164 -0.879 11.850 1.00 85.06 103 GLY A N 1
ATOM 814 C CA . GLY A 1 103 ? -3.260 0.117 12.916 1.00 85.06 103 GLY A CA 1
ATOM 815 C C . GLY A 1 103 ? -4.712 0.451 13.257 1.00 85.06 103 GLY A C 1
ATOM 816 O O . GLY A 1 103 ? -5.106 0.368 14.419 1.00 85.06 103 GLY A O 1
ATOM 817 N N . LYS A 1 104 ? -5.531 0.732 12.239 1.00 84.50 104 LYS A N 1
ATOM 818 C CA . LYS A 1 104 ? -6.959 1.038 12.390 1.00 84.50 104 LYS A CA 1
ATOM 819 C C . LYS A 1 104 ? -7.735 -0.116 13.004 1.00 84.50 104 LYS A C 1
ATOM 821 O O . LYS A 1 104 ? -8.465 0.117 13.959 1.00 84.50 104 LYS A O 1
ATOM 826 N N . LEU A 1 105 ? -7.548 -1.354 12.537 1.00 83.00 105 LEU A N 1
ATOM 827 C CA . LEU A 1 105 ? -8.223 -2.507 13.144 1.00 83.00 105 LEU A CA 1
ATOM 828 C C . LEU A 1 105 ? -7.865 -2.640 14.627 1.00 83.00 105 LEU A C 1
ATOM 830 O O . LEU A 1 105 ? -8.741 -2.883 15.453 1.00 83.00 105 LEU A O 1
ATOM 834 N N . LYS A 1 106 ? -6.587 -2.448 14.974 1.00 82.75 106 LYS A N 1
ATOM 835 C CA . LYS A 1 106 ? -6.146 -2.480 16.368 1.00 82.75 106 LYS A CA 1
ATOM 836 C C . LYS A 1 106 ? -6.840 -1.395 17.188 1.00 82.75 106 LYS A C 1
ATOM 838 O O . LYS A 1 106 ? -7.341 -1.715 18.253 1.00 82.75 106 LYS A O 1
ATOM 843 N N . THR A 1 107 ? -6.919 -0.162 16.689 1.00 81.50 107 THR A N 1
ATOM 844 C CA . THR A 1 107 ? -7.620 0.940 17.367 1.00 81.50 107 THR A CA 1
ATOM 845 C C . THR A 1 107 ? -9.123 0.694 17.495 1.00 81.50 107 THR A C 1
ATOM 847 O O . THR A 1 107 ? -9.677 0.977 18.549 1.00 81.50 107 THR A O 1
ATOM 850 N N . LEU A 1 108 ? -9.787 0.149 16.469 1.00 79.19 108 LEU A N 1
ATOM 851 C CA . LEU A 1 108 ? -11.211 -0.200 16.545 1.00 79.19 108 LEU A CA 1
ATOM 852 C C . LEU A 1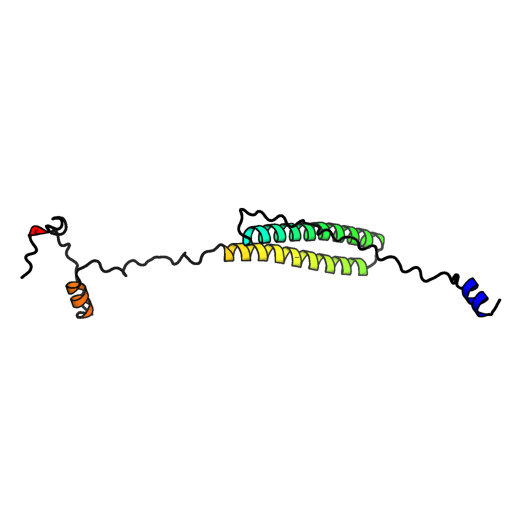 108 ? -11.478 -1.319 17.563 1.00 79.19 108 LEU A C 1
ATOM 854 O O . LEU A 1 108 ? -12.502 -1.293 18.240 1.00 79.19 108 LEU A O 1
ATOM 858 N N . LYS A 1 109 ? -10.568 -2.294 17.674 1.00 76.31 109 LYS A N 1
ATOM 859 C CA . LYS A 1 109 ? -10.670 -3.399 18.641 1.00 76.31 109 LYS A CA 1
ATOM 860 C C . LYS A 1 109 ? -10.201 -3.025 20.048 1.00 76.31 109 LYS A C 1
ATOM 862 O O . LYS A 1 109 ? -10.536 -3.731 20.999 1.00 76.31 109 LYS A O 1
ATOM 867 N N . ASP A 1 110 ? -9.437 -1.946 20.202 1.00 75.44 110 ASP A N 1
ATOM 868 C CA . ASP A 1 110 ? -9.039 -1.433 21.511 1.00 75.44 110 ASP A CA 1
ATOM 869 C C . ASP A 1 110 ? -10.248 -0.739 22.150 1.00 75.44 110 ASP A C 1
ATOM 871 O O . ASP A 1 110 ? -10.524 0.442 21.938 1.00 75.44 110 ASP A O 1
ATOM 875 N N . VAL A 1 111 ? -11.023 -1.500 22.924 1.00 63.66 111 VAL A N 1
ATOM 876 C CA . VAL A 1 111 ? -12.108 -0.942 23.731 1.00 63.66 111 VAL A CA 1
ATOM 877 C C . VAL A 1 111 ? -11.491 0.071 24.708 1.00 63.66 111 VAL A C 1
ATOM 879 O O . VAL A 1 111 ? -10.606 -0.313 25.479 1.00 63.66 111 VAL A O 1
ATOM 882 N N . PRO A 1 112 ? -11.975 1.327 24.790 1.00 60.34 112 PRO A N 1
ATOM 883 C CA . PRO A 1 112 ? -11.486 2.332 25.744 1.00 60.34 112 PRO A CA 1
ATOM 884 C C . PRO A 1 112 ? -11.807 2.014 27.227 1.00 60.34 112 PRO A C 1
ATOM 886 O O . PRO A 1 112 ? -11.842 2.906 28.068 1.00 60.34 112 PRO A O 1
ATOM 889 N N . ASN A 1 113 ? -11.999 0.739 27.583 1.00 53.56 113 ASN A N 1
ATOM 890 C CA . ASN A 1 113 ? -12.294 0.242 28.931 1.00 53.56 113 ASN A CA 1
ATOM 891 C C . ASN A 1 113 ? -11.059 -0.248 29.699 1.00 53.56 113 ASN A C 1
ATOM 893 O O . ASN A 1 113 ? -11.166 -1.047 30.626 1.00 53.56 113 ASN A O 1
ATOM 897 N N . LYS A 1 114 ? -9.875 0.271 29.377 1.00 56.91 114 LYS A N 1
ATOM 898 C CA . LYS A 1 114 ? -8.778 0.315 30.351 1.00 56.91 114 LYS A CA 1
ATOM 899 C C . LYS A 1 114 ? -8.678 1.713 30.939 1.00 56.91 114 LYS A C 1
ATOM 901 O O . LYS A 1 114 ? -7.614 2.321 30.961 1.00 56.91 114 LYS A O 1
ATOM 906 N N . THR A 1 115 ? -9.792 2.223 31.461 1.00 52.97 115 THR A N 1
ATOM 907 C CA . THR A 1 115 ? -9.666 3.139 32.588 1.00 52.97 115 THR A CA 1
ATOM 908 C C . THR A 1 115 ? -8.985 2.330 33.684 1.00 52.97 115 THR A C 1
ATOM 910 O O . THR A 1 115 ? -9.481 1.297 34.130 1.00 52.97 115 THR A O 1
ATOM 913 N N . THR A 1 116 ? -7.769 2.722 34.050 1.00 57.72 116 THR A N 1
ATOM 914 C CA . THR A 1 116 ? -7.084 2.161 35.208 1.00 57.72 116 THR A CA 1
ATOM 915 C C . THR A 1 116 ? -8.000 2.404 36.402 1.00 57.72 116 THR A C 1
ATOM 917 O O . THR A 1 116 ? -8.039 3.517 36.922 1.00 57.72 116 THR A O 1
ATOM 920 N N . ALA A 1 117 ? -8.787 1.404 36.803 1.00 56.31 117 ALA A N 1
ATOM 921 C CA . ALA A 1 117 ? -9.701 1.476 37.934 1.00 56.31 117 ALA A CA 1
ATOM 922 C C . ALA A 1 117 ? -8.903 1.510 39.250 1.00 56.31 117 ALA A C 1
ATOM 924 O O . ALA A 1 117 ? -9.016 0.639 40.100 1.00 56.31 117 ALA A O 1
ATOM 925 N N . ASN A 1 118 ? -8.079 2.540 39.442 1.00 60.41 118 ASN A N 1
ATOM 926 C CA . ASN A 1 118 ? -7.565 2.947 40.742 1.00 60.41 118 ASN A CA 1
ATOM 927 C C . ASN A 1 118 ? -8.625 3.808 41.445 1.00 60.41 118 ASN A C 1
ATOM 929 O O . ASN A 1 118 ? -8.342 4.888 41.955 1.00 60.41 118 ASN A O 1
ATOM 933 N N . ILE A 1 119 ? -9.869 3.329 41.484 1.00 58.28 119 ILE A N 1
ATOM 934 C CA . ILE A 1 119 ? -10.900 3.889 42.356 1.00 58.28 119 ILE A CA 1
ATOM 935 C C . ILE A 1 119 ? -10.683 3.257 43.736 1.00 58.28 119 ILE A C 1
ATOM 937 O O . ILE A 1 119 ? -11.440 2.397 44.166 1.00 58.28 119 ILE A O 1
ATOM 941 N N . LYS A 1 120 ? -9.590 3.619 44.420 1.00 60.00 120 LYS A N 1
ATOM 942 C CA . LYS A 1 120 ? -9.290 3.071 45.757 1.00 60.00 120 LYS A CA 1
ATOM 943 C C . LYS A 1 120 ? -10.148 3.693 46.867 1.00 60.00 120 LYS A C 1
ATOM 945 O O . LYS A 1 120 ? -10.236 3.118 47.943 1.00 60.00 120 LYS A O 1
ATOM 950 N N . GLN A 1 121 ? -10.806 4.832 46.612 1.00 60.72 121 GLN A N 1
ATOM 951 C CA . GLN A 1 121 ? -11.406 5.651 47.676 1.00 60.72 121 GLN A CA 1
ATOM 952 C C . GLN A 1 121 ? -12.747 6.338 47.332 1.00 60.72 121 GLN A C 1
ATOM 954 O O . GLN A 1 121 ? -13.074 7.349 47.942 1.00 60.72 121 GLN A O 1
ATOM 959 N N . ALA A 1 122 ? -13.532 5.847 46.363 1.00 64.06 122 ALA A N 1
ATOM 960 C CA . ALA A 1 122 ? -14.824 6.482 46.025 1.00 64.06 122 ALA A CA 1
ATOM 961 C C . ALA A 1 122 ? -16.059 5.802 46.640 1.00 64.06 122 ALA A C 1
ATOM 963 O O . ALA A 1 122 ? -17.152 6.357 46.557 1.00 64.06 122 ALA A O 1
ATOM 964 N N . LEU A 1 123 ? -15.908 4.624 47.255 1.00 73.81 123 LEU A N 1
ATOM 965 C CA . LEU A 1 123 ? -17.007 3.935 47.927 1.00 73.81 123 LEU A CA 1
ATOM 966 C C . LEU A 1 123 ? -16.867 4.103 49.444 1.00 73.81 123 LEU A C 1
ATOM 968 O O . LEU A 1 123 ? -15.990 3.504 50.061 1.00 73.81 123 LEU A O 1
ATOM 972 N N . PHE A 1 124 ? -17.720 4.937 50.037 1.00 70.06 124 PHE A N 1
ATOM 973 C CA . PHE A 1 124 ? -17.855 5.043 51.489 1.00 70.06 124 PHE A CA 1
ATOM 974 C C . PHE A 1 124 ? -18.815 3.951 51.973 1.00 70.06 124 PHE A C 1
ATOM 976 O O . PHE A 1 124 ? -20.010 4.009 51.683 1.00 70.06 124 PHE A O 1
ATOM 983 N N . VAL A 1 125 ? -18.291 2.949 52.681 1.00 68.81 125 VAL A N 1
ATOM 984 C CA . VAL A 1 125 ? -19.088 1.908 53.343 1.00 68.81 125 VAL A CA 1
ATOM 985 C C . VAL A 1 125 ? -19.336 2.325 54.797 1.00 68.81 125 VAL A C 1
ATOM 987 O O . VAL A 1 125 ? -18.465 2.188 55.646 1.00 68.81 125 VAL A O 1
ATOM 990 N N . GLY A 1 126 ? -20.504 2.912 55.073 1.00 73.88 126 GLY A N 1
ATOM 991 C CA . GLY A 1 126 ? -20.896 3.395 56.403 1.00 73.88 126 GLY A CA 1
ATOM 992 C C . GLY A 1 126 ? -22.346 3.882 56.436 1.00 73.88 126 GLY A C 1
ATOM 993 O O . GLY A 1 126 ? -23.017 3.945 55.402 1.00 73.88 126 GLY A O 1
ATOM 994 N N . SER A 1 127 ? -22.853 4.233 57.618 1.00 74.94 127 SER A N 1
ATOM 995 C CA . SER A 1 127 ? -24.234 4.705 57.782 1.00 74.94 127 SER A CA 1
ATOM 996 C C . SER A 1 127 ? -24.438 6.116 57.206 1.00 74.94 127 SER A C 1
ATOM 998 O O . SER A 1 127 ? -23.523 6.947 57.180 1.00 74.94 127 SER A O 1
ATOM 1000 N N . SER A 1 128 ? -25.667 6.452 56.789 1.00 73.38 128 SER A N 1
ATOM 1001 C CA . SER A 1 128 ? -25.985 7.795 56.266 1.00 73.38 128 SER A CA 1
ATOM 1002 C C . SER A 1 128 ? -25.685 8.913 57.276 1.00 73.38 128 SER A C 1
ATOM 1004 O O . SER A 1 128 ? -25.353 10.032 56.884 1.00 73.38 128 SER A O 1
ATOM 1006 N N . ALA A 1 129 ? -25.747 8.610 58.577 1.00 73.31 129 ALA A N 1
ATOM 1007 C CA . ALA A 1 129 ? -25.391 9.535 59.647 1.00 73.31 129 ALA A CA 1
ATOM 1008 C C . ALA A 1 129 ? -23.880 9.830 59.692 1.00 73.31 129 ALA A C 1
ATOM 1010 O O . ALA A 1 129 ? -23.484 10.969 59.949 1.00 73.31 129 ALA A O 1
ATOM 1011 N N . GLU A 1 130 ? -23.030 8.840 59.414 1.00 66.94 130 GLU A N 1
ATOM 1012 C CA . GLU A 1 130 ? -21.572 9.003 59.363 1.00 66.94 130 GLU A CA 1
ATOM 1013 C C . GLU A 1 130 ? -21.128 9.757 58.114 1.00 66.94 130 GLU A C 1
ATOM 1015 O O . GLU A 1 130 ? -20.316 10.676 58.223 1.00 66.94 130 GLU A O 1
ATOM 1020 N N . LEU A 1 131 ? -21.743 9.476 56.960 1.00 75.19 131 LEU A N 1
ATOM 1021 C CA . LEU A 1 131 ? -21.522 10.255 55.738 1.00 75.19 131 LEU A CA 1
ATOM 1022 C C . LEU A 1 131 ? -21.900 11.730 55.955 1.00 75.19 131 LEU A C 1
ATOM 1024 O O . LEU A 1 131 ? -21.167 12.641 55.571 1.00 75.19 131 LEU A O 1
ATOM 1028 N N . HIS A 1 132 ? -23.009 11.987 56.651 1.00 76.38 132 HIS A N 1
ATOM 1029 C CA . HIS A 1 132 ? -23.448 13.344 56.966 1.00 76.38 132 HIS A CA 1
ATOM 1030 C C . HIS A 1 132 ? -22.515 14.066 57.958 1.00 76.38 132 HIS A C 1
ATOM 1032 O O . HIS A 1 132 ? -22.259 15.264 57.808 1.00 76.38 132 HIS A O 1
ATOM 1038 N N . LYS A 1 133 ? -21.964 13.351 58.950 1.00 75.00 133 LYS A N 1
ATOM 1039 C CA . LYS A 1 133 ? -20.934 13.879 59.864 1.00 75.00 133 LYS A CA 1
ATOM 1040 C C . LYS A 1 133 ? -19.625 14.182 59.127 1.00 75.00 133 LYS A C 1
ATOM 1042 O O . LYS A 1 133 ? -19.037 15.233 59.372 1.00 75.00 133 LYS A O 1
ATOM 1047 N N . MET A 1 134 ? -19.207 13.323 58.197 1.00 70.56 134 MET A N 1
ATOM 1048 C CA . MET A 1 134 ? -18.010 13.509 57.369 1.00 70.56 134 MET A CA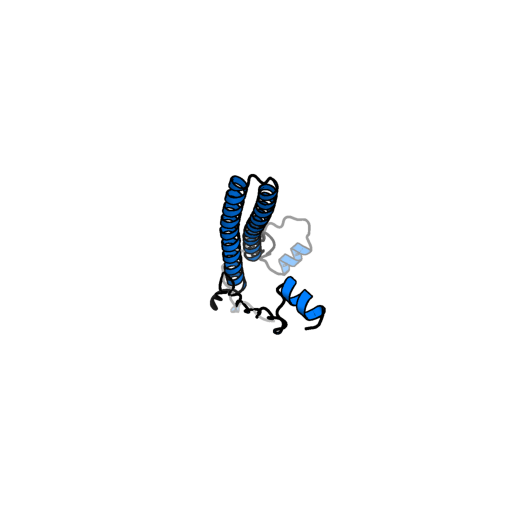 1
ATOM 1049 C C . MET A 1 134 ? -18.138 14.728 56.442 1.00 70.56 134 MET A C 1
ATOM 1051 O O . MET A 1 134 ? -17.222 15.543 56.360 1.00 70.56 134 MET A O 1
ATOM 1055 N N . LEU A 1 135 ? -19.301 14.918 55.809 1.00 77.19 135 LEU A N 1
ATOM 1056 C CA . LEU A 1 135 ? -19.574 16.083 54.956 1.00 77.19 135 LEU A CA 1
ATOM 1057 C C . LEU A 1 135 ? -19.594 17.408 55.735 1.00 77.19 135 LEU A C 1
ATOM 1059 O O . LEU A 1 135 ? -19.202 18.448 55.198 1.00 77.19 135 LEU A O 1
ATOM 1063 N N . LYS A 1 136 ? -20.039 17.378 56.998 1.00 78.62 136 LYS A N 1
ATOM 1064 C CA . LYS A 1 136 ? -20.057 18.544 57.894 1.00 78.62 136 LYS A CA 1
ATOM 1065 C C . LYS A 1 136 ? -18.676 18.864 58.478 1.00 78.62 136 LYS A C 1
ATOM 1067 O O . LYS A 1 136 ? -18.343 20.037 58.630 1.00 78.62 136 LYS A O 1
ATOM 1072 N N . ASN A 1 137 ? -17.854 17.852 58.750 1.00 66.25 137 ASN A N 1
ATOM 1073 C CA . ASN A 1 137 ? -16.558 17.995 59.416 1.00 66.25 137 ASN A CA 1
ATOM 1074 C C . ASN A 1 137 ? -15.393 17.842 58.423 1.00 66.25 137 A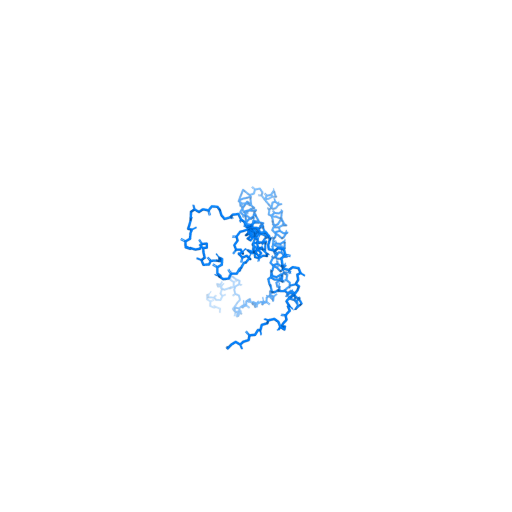SN A C 1
ATOM 1076 O O . ASN A 1 137 ? -14.653 16.866 58.466 1.00 66.25 137 ASN A O 1
ATOM 1080 N N . LYS A 1 138 ? -15.194 18.826 57.540 1.00 58.53 138 LYS A N 1
ATOM 1081 C CA . LYS A 1 138 ? -14.225 18.747 56.425 1.00 58.53 138 LYS A CA 1
ATOM 1082 C C . LYS A 1 138 ? -12.733 18.604 56.804 1.00 58.53 138 LYS A C 1
ATOM 1084 O O . LYS A 1 138 ? -11.943 18.394 55.897 1.00 58.53 138 LYS A O 1
ATOM 1089 N N . ASN A 1 139 ? -12.328 18.699 58.082 1.00 51.69 139 ASN A N 1
ATOM 1090 C CA . ASN A 1 139 ? -10.914 18.886 58.480 1.00 51.69 139 ASN A CA 1
ATOM 1091 C C . ASN A 1 139 ? -10.434 18.093 59.724 1.00 51.69 139 ASN A C 1
ATOM 1093 O O . ASN A 1 139 ? -9.567 18.574 60.455 1.00 51.69 139 ASN A O 1
ATOM 1097 N N . LYS A 1 140 ? -10.945 16.892 60.015 1.00 55.19 140 LYS A N 1
ATOM 1098 C CA . LYS A 1 140 ? -10.292 16.006 61.005 1.00 55.19 140 LYS A CA 1
ATOM 1099 C C . LYS A 1 140 ? -10.203 14.586 60.464 1.00 55.19 140 LYS A C 1
ATOM 1101 O O . LYS A 1 140 ? -11.200 14.080 59.962 1.00 55.19 140 LYS A O 1
ATOM 1106 N N . ASN A 1 141 ? -9.022 13.970 60.576 1.00 55.25 141 ASN A N 1
ATOM 1107 C CA . ASN A 1 141 ? -8.834 12.541 60.330 1.00 55.25 141 ASN A CA 1
ATOM 1108 C C . ASN A 1 141 ? -9.820 11.777 61.216 1.00 55.25 141 ASN A C 1
ATOM 1110 O O . ASN A 1 141 ? -9.699 11.788 62.440 1.00 55.25 141 ASN A O 1
ATOM 1114 N N . VAL A 1 142 ? -10.832 11.187 60.589 1.00 56.59 142 VAL A N 1
ATOM 1115 C CA . VAL A 1 142 ? -11.750 10.266 61.246 1.00 56.59 142 VAL A CA 1
ATOM 1116 C C . VAL A 1 142 ? -11.070 8.907 61.189 1.00 56.59 142 VAL A C 1
ATOM 1118 O O . VAL A 1 142 ? -10.985 8.307 60.120 1.00 56.59 142 VAL A O 1
ATOM 1121 N N . GLU A 1 143 ? -10.525 8.448 62.313 1.00 56.56 143 GLU A N 1
ATOM 1122 C CA . GLU A 1 143 ? -10.127 7.047 62.439 1.00 56.56 143 GLU A CA 1
ATOM 1123 C C . GLU A 1 143 ? -11.397 6.201 62.500 1.00 56.56 143 GLU A C 1
ATOM 1125 O O . GLU A 1 143 ? -12.227 6.357 63.399 1.00 56.56 143 GLU A O 1
ATOM 1130 N N . VAL A 1 144 ? -11.568 5.345 61.495 1.00 55.75 144 VAL A N 1
ATOM 1131 C CA . VAL A 1 144 ? -12.666 4.384 61.430 1.00 55.75 144 VAL A CA 1
ATOM 1132 C C . VAL A 1 144 ? -12.355 3.279 62.437 1.00 55.75 144 VAL A C 1
ATOM 1134 O O . VAL A 1 144 ? -11.344 2.594 62.305 1.00 55.75 144 VAL A O 1
ATOM 1137 N N . GLN A 1 145 ? -13.197 3.124 63.456 1.00 58.19 145 GLN A N 1
ATOM 1138 C CA . GLN A 1 145 ? -13.167 1.942 64.314 1.00 58.19 145 GLN A CA 1
ATOM 1139 C C . GLN A 1 145 ? -14.087 0.892 63.696 1.00 58.19 145 GLN A C 1
ATOM 1141 O O . GLN A 1 145 ? -15.214 1.210 63.323 1.00 58.19 145 GLN A O 1
ATOM 1146 N N . GLU A 1 146 ? -13.599 -0.341 63.564 1.00 54.00 146 GLU A N 1
ATOM 1147 C CA . GLU A 1 146 ? -14.431 -1.461 63.129 1.00 54.00 146 GLU A CA 1
ATOM 1148 C C . GLU A 1 146 ? -15.533 -1.708 64.158 1.00 54.00 146 GLU A C 1
ATOM 1150 O O . GLU A 1 146 ? -15.269 -2.004 65.329 1.00 54.00 146 GLU A O 1
ATOM 1155 N N . ASP A 1 147 ? -16.777 -1.587 63.707 1.00 54.69 147 ASP A N 1
ATOM 1156 C CA . ASP A 1 147 ? -17.941 -1.882 64.522 1.00 54.69 147 ASP A CA 1
ATOM 1157 C C . ASP A 1 147 ? -18.075 -3.410 64.623 1.00 54.69 147 ASP A C 1
ATOM 1159 O O . ASP A 1 147 ? -18.629 -4.078 63.751 1.00 54.69 147 ASP A O 1
ATOM 1163 N N . LYS A 1 148 ? -17.527 -3.992 65.698 1.00 55.12 148 LYS A N 1
ATOM 1164 C CA . LYS A 1 148 ? -17.501 -5.452 65.941 1.00 55.12 148 LYS A CA 1
ATOM 1165 C C . LYS A 1 148 ? -18.886 -6.098 66.078 1.00 55.12 148 LYS A C 1
ATOM 1167 O O . LYS A 1 148 ? -18.973 -7.305 66.257 1.00 55.12 148 LYS A O 1
ATOM 1172 N N . LYS A 1 149 ? -19.955 -5.303 66.027 1.00 53.41 149 LYS A N 1
ATOM 1173 C CA . LYS A 1 149 ? -21.346 -5.763 66.070 1.00 53.41 149 LYS A CA 1
ATOM 1174 C C . LYS A 1 149 ? -21.924 -6.114 64.698 1.00 53.41 149 LYS A C 1
ATOM 1176 O O . LYS A 1 149 ? -23.048 -6.584 64.638 1.00 53.41 149 LYS A O 1
ATOM 1181 N N . PHE A 1 150 ? -21.187 -5.900 63.606 1.00 52.59 150 PHE A N 1
ATOM 1182 C CA . PHE A 1 150 ? -21.651 -6.296 62.269 1.00 52.59 150 PHE A CA 1
ATOM 1183 C C . PHE A 1 150 ? -21.684 -7.817 62.047 1.00 52.59 150 PHE A C 1
ATOM 1185 O O . PHE A 1 150 ? -22.354 -8.269 61.122 1.00 52.59 150 PHE A O 1
ATOM 1192 N N . ASP A 1 151 ? -20.971 -8.588 62.873 1.00 53.00 151 ASP A N 1
ATOM 1193 C CA . ASP A 1 151 ? -20.940 -10.057 62.799 1.00 53.00 151 ASP A CA 1
ATOM 1194 C C . ASP A 1 151 ? -22.185 -10.702 63.436 1.00 53.00 151 ASP A C 1
ATOM 1196 O O . ASP A 1 151 ? -22.552 -11.833 63.112 1.00 53.00 151 ASP A O 1
ATOM 1200 N N . ASP A 1 152 ? -22.886 -9.954 64.292 1.00 56.56 152 ASP A N 1
ATOM 1201 C CA . ASP A 1 152 ? -24.191 -10.341 64.809 1.00 56.56 152 ASP A CA 1
ATOM 1202 C C . ASP A 1 152 ? -25.216 -9.996 63.724 1.00 56.56 152 ASP A C 1
ATOM 1204 O O . ASP A 1 152 ? -25.735 -8.881 63.648 1.00 56.56 152 ASP A O 1
ATOM 1208 N N . GLY A 1 153 ? -25.413 -10.939 62.800 1.00 55.38 153 GLY A N 1
ATOM 1209 C CA . GLY A 1 153 ? -26.300 -10.788 61.651 1.00 55.38 153 GLY A CA 1
ATOM 1210 C C . GLY A 1 153 ? -27.636 -10.126 62.005 1.00 55.38 153 GLY A C 1
ATOM 1211 O O . GLY A 1 153 ? -28.180 -10.312 63.091 1.00 55.38 153 GLY A O 1
ATOM 1212 N N . PHE A 1 154 ? -28.161 -9.348 61.057 1.00 58.38 154 PHE A N 1
ATOM 1213 C CA . PHE A 1 154 ? -29.417 -8.609 61.177 1.00 58.38 154 PHE A CA 1
ATOM 1214 C C . PHE A 1 154 ? -30.520 -9.448 61.848 1.00 58.38 154 PHE A C 1
ATOM 1216 O O . PHE A 1 154 ? -31.008 -10.410 61.254 1.00 58.38 154 PHE A O 1
ATOM 1223 N N . ASN A 1 155 ? -30.904 -9.071 63.073 1.00 59.94 155 ASN A N 1
ATOM 1224 C CA . ASN A 1 155 ? -32.020 -9.666 63.799 1.00 59.94 155 ASN A CA 1
ATOM 1225 C C . ASN A 1 155 ? -33.298 -8.854 63.510 1.00 59.94 155 ASN A C 1
ATOM 1227 O O . ASN A 1 155 ? -33.473 -7.770 64.077 1.00 59.94 155 ASN A O 1
ATOM 1231 N N . PRO A 1 156 ? -34.194 -9.330 62.625 1.00 57.78 156 PRO A N 1
ATOM 1232 C CA . PRO A 1 156 ? -35.401 -8.596 62.247 1.00 57.78 156 PRO A CA 1
ATOM 1233 C C . PRO A 1 156 ? -36.382 -8.386 63.412 1.00 57.78 156 PRO A C 1
ATOM 1235 O O . PRO A 1 156 ? -37.251 -7.522 63.306 1.00 57.78 156 PRO A O 1
ATOM 1238 N N . ASP A 1 157 ? -36.229 -9.115 64.521 1.00 60.38 157 ASP A N 1
ATOM 1239 C CA . ASP A 1 157 ? -37.140 -9.058 65.670 1.00 60.38 157 ASP A CA 1
ATOM 1240 C C . ASP A 1 157 ? -36.828 -7.910 66.653 1.00 60.38 157 ASP A C 1
ATOM 1242 O O . ASP A 1 157 ? -37.636 -7.607 67.534 1.00 60.38 157 ASP A O 1
ATOM 1246 N N . GLU A 1 158 ? -35.680 -7.234 66.514 1.00 57.50 158 GLU A N 1
ATOM 1247 C CA . GLU A 1 158 ? -35.298 -6.099 67.374 1.00 57.50 158 GLU A CA 1
ATOM 1248 C C . GLU A 1 158 ? -35.823 -4.743 66.879 1.00 57.50 158 GLU A C 1
ATOM 1250 O O . GLU A 1 158 ? -35.770 -3.746 67.606 1.00 57.50 158 GLU A O 1
ATOM 1255 N N . VAL A 1 159 ? -36.388 -4.685 65.671 1.00 53.47 159 VAL A N 1
ATOM 1256 C CA . VAL A 1 159 ? -36.942 -3.448 65.113 1.00 53.47 159 VAL A CA 1
ATOM 1257 C C . VAL A 1 159 ? -38.399 -3.298 65.554 1.00 53.47 159 VAL A C 1
ATOM 1259 O O . VAL A 1 159 ? -39.328 -3.720 64.867 1.00 53.47 159 VAL A O 1
ATOM 1262 N N . LYS A 1 160 ? -38.616 -2.680 66.720 1.00 56.38 160 LYS A N 1
ATOM 1263 C CA . LYS A 1 160 ? -39.944 -2.169 67.086 1.00 56.38 160 LYS A CA 1
ATOM 1264 C C . LYS A 1 160 ? -40.220 -0.888 66.305 1.00 56.38 160 LYS A C 1
ATOM 1266 O O . LYS A 1 160 ? -39.481 0.085 66.425 1.00 56.38 160 LYS A O 1
ATOM 1271 N N . TYR A 1 161 ? -41.282 -0.915 65.510 1.00 55.16 161 TYR A N 1
ATOM 1272 C CA . TYR A 1 161 ? -41.846 0.274 64.886 1.00 55.16 161 TYR A CA 1
ATOM 1273 C C . TYR A 1 161 ? -42.781 0.937 65.903 1.00 55.16 161 TYR A C 1
ATOM 1275 O O . TYR A 1 161 ? -43.778 0.322 66.289 1.00 55.16 161 TYR A O 1
ATOM 1283 N N . ASP A 1 162 ? -42.417 2.138 66.357 1.00 54.00 162 ASP A N 1
ATOM 1284 C CA . ASP A 1 162 ? -43.321 3.056 67.068 1.00 54.00 162 ASP A CA 1
ATOM 1285 C C . ASP A 1 162 ? -44.299 3.728 66.088 1.00 54.00 162 ASP A C 1
ATOM 1287 O O . ASP A 1 162 ? -43.877 4.046 64.946 1.00 54.00 162 ASP A O 1
#

Secondary structure (DSSP, 8-state):
--HHHHHHHHTT---S--------------SS-----TTS-HHHHHHHHHHHHHHHHHHHHHHHHHHHHHHHHHH--HHHHHHHHHHHHHHHHHHHHHHHHHHHHHHHHS-S-------SSS---S-HHHHHHHHH-TTS--PPPP-TTTTS---GGG----

Sequence (162 aa):
MTIDDKINEALGITPEKPATKAVVKKEFTPPVPRLEDKDKEDVDNDYKYSRENYYNLIERGQDAIQGILDIAGESQHPRAYEVAGNLIKQVADTVDKLQDLQGKLKTLKDVPNKTTANIKQALFVGSSAELHKMLKNKNKNVEVQEDKKFDDGFNPDEVKYD

Radius of gyration: 39.51 Å; chains: 1; bounding box: 61×35×128 Å

pLDDT: mean 73.37, std 13.77, range [46.94, 94.25]

Foldseek 3Di:
DDPVVVVCVVVVNDPDDPPPVPPPPPPDDDPDDQDDDVVDDPLVSVLVSLLVSLVVLLVVLVVVLVVLVVVCVVVVDPVSVVVSVVSVVVNVVSVVVSVVSVVVVVVVPPDPPPPVPPVVDPDDDDDPVVVVVCVVCVDDPDDDDPPPCPVVDDDVVPDDDD